Protein AF-A0A7S2SWD4-F1 (afdb_monomer_lite)

Radius of gyration: 29.11 Å; chains: 1; bounding box: 40×61×79 Å

pLDDT: mean 79.72, std 20.28, range [38.94, 98.5]

Structure (mmCIF, N/CA/C/O backbone):
data_AF-A0A7S2SWD4-F1
#
_entry.id   AF-A0A7S2SWD4-F1
#
loop_
_atom_site.group_PDB
_atom_site.id
_atom_site.type_symbol
_atom_site.label_atom_id
_atom_site.label_alt_id
_atom_site.label_comp_id
_atom_site.label_asym_id
_atom_site.label_entity_id
_atom_site.label_seq_id
_atom_site.pdbx_PDB_ins_code
_atom_site.Cartn_x
_atom_site.Cartn_y
_atom_site.Cartn_z
_atom_site.occupancy
_atom_site.B_iso_or_equiv
_atom_site.auth_seq_id
_atom_site.auth_comp_id
_atom_site.auth_asym_id
_atom_site.auth_atom_id
_atom_site.pdbx_PDB_model_num
ATOM 1 N N . MET A 1 1 ? -6.119 27.078 -32.724 1.00 49.62 1 MET A N 1
ATOM 2 C CA . MET A 1 1 ? -4.897 26.606 -33.403 1.00 49.62 1 MET A CA 1
ATOM 3 C C . MET A 1 1 ? -4.402 25.375 -32.660 1.00 49.62 1 MET A C 1
ATOM 5 O O . MET A 1 1 ? -3.673 25.527 -31.697 1.00 49.62 1 MET A O 1
ATOM 9 N N . THR A 1 2 ? -4.856 24.191 -33.065 1.00 41.00 2 THR A N 1
ATOM 10 C CA . THR A 1 2 ? -4.2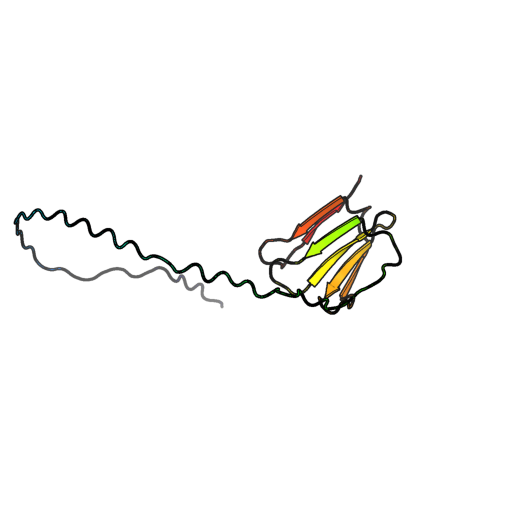13 22.890 -32.808 1.00 41.00 2 THR A CA 1
ATOM 11 C C . THR A 1 2 ? -4.862 21.899 -33.768 1.00 41.00 2 THR A C 1
ATOM 13 O O . THR A 1 2 ? -6.082 21.762 -33.806 1.00 41.00 2 THR A O 1
ATOM 16 N N . MET A 1 3 ? -4.032 21.317 -34.628 1.00 43.31 3 MET A N 1
ATOM 17 C CA . MET A 1 3 ? -4.416 20.381 -35.680 1.00 43.31 3 MET A CA 1
ATOM 18 C C . MET A 1 3 ? -4.603 18.996 -35.060 1.00 43.31 3 MET A C 1
ATOM 20 O O . MET A 1 3 ? -3.705 18.500 -34.383 1.00 43.31 3 MET A O 1
ATOM 24 N N . LEU A 1 4 ? -5.762 18.387 -35.301 1.00 47.53 4 LEU A N 1
ATOM 25 C CA . LEU A 1 4 ? -6.007 16.968 -35.072 1.00 47.53 4 LEU A CA 1
ATOM 26 C C . LEU A 1 4 ? -5.435 16.219 -36.287 1.00 47.53 4 LEU A C 1
ATOM 28 O O . LEU A 1 4 ? -5.913 16.429 -37.402 1.00 47.53 4 LEU A O 1
ATOM 32 N N . VAL A 1 5 ? -4.400 15.398 -36.099 1.00 52.19 5 VAL A N 1
ATOM 33 C CA . VAL A 1 5 ? -3.862 14.533 -37.162 1.00 52.19 5 VAL A CA 1
ATOM 34 C C . VAL A 1 5 ? -4.186 13.089 -36.803 1.00 52.19 5 VAL A C 1
ATOM 36 O O . VAL A 1 5 ? -3.711 12.561 -35.802 1.00 52.19 5 VAL A O 1
ATOM 39 N N . ASP A 1 6 ? -5.046 12.488 -37.618 1.00 47.44 6 ASP A N 1
ATOM 40 C CA . ASP A 1 6 ? -5.493 11.100 -37.537 1.00 47.44 6 ASP A CA 1
ATOM 41 C C . ASP A 1 6 ? -4.491 10.189 -38.285 1.00 47.44 6 ASP A C 1
ATOM 43 O O . ASP A 1 6 ? -4.238 10.425 -39.470 1.00 47.44 6 ASP A O 1
ATOM 47 N N . PRO A 1 7 ? -3.884 9.169 -37.646 1.00 49.59 7 PRO A N 1
ATOM 48 C CA . PRO A 1 7 ? -2.822 8.369 -38.256 1.00 49.59 7 PRO A CA 1
ATOM 49 C C . PRO A 1 7 ? -3.312 7.177 -39.099 1.00 49.59 7 PRO A C 1
ATOM 51 O O . PRO A 1 7 ? -2.514 6.293 -39.403 1.00 49.59 7 PRO A O 1
ATOM 54 N N . ARG A 1 8 ? -4.594 7.092 -39.493 1.00 51.97 8 ARG A N 1
ATOM 55 C CA . ARG A 1 8 ? -5.113 5.912 -40.223 1.00 51.97 8 ARG A CA 1
ATOM 56 C C . ARG A 1 8 ? -5.826 6.211 -41.538 1.00 51.97 8 ARG A C 1
ATOM 58 O O . ARG A 1 8 ? -6.926 5.718 -41.785 1.00 51.97 8 ARG A O 1
ATOM 65 N N . ARG A 1 9 ? -5.177 6.943 -42.446 1.00 39.25 9 ARG A N 1
ATOM 66 C CA . ARG A 1 9 ? -5.664 7.053 -43.829 1.00 39.25 9 ARG A CA 1
ATOM 67 C C . ARG A 1 9 ? -4.556 6.851 -44.855 1.00 39.25 9 ARG A C 1
ATOM 69 O O . ARG A 1 9 ? -3.730 7.724 -45.089 1.00 39.25 9 ARG A O 1
ATOM 76 N N . SER A 1 10 ? -4.620 5.718 -45.540 1.00 53.41 10 SER A N 1
ATOM 77 C CA . SER A 1 10 ? -4.039 5.542 -46.869 1.00 53.41 10 SER A CA 1
ATOM 78 C C . SER A 1 10 ? -5.081 4.838 -47.735 1.00 53.41 10 SER A C 1
ATOM 80 O O . SER A 1 10 ? -5.499 3.738 -47.375 1.00 53.41 10 SER A O 1
ATOM 82 N N . PRO A 1 11 ? -5.519 5.440 -48.854 1.00 44.94 11 PRO A N 1
ATOM 83 C CA . PRO A 1 11 ? -6.136 4.675 -49.923 1.00 44.94 11 PRO A CA 1
ATOM 84 C C . PRO A 1 11 ? -5.365 4.785 -51.250 1.00 44.94 11 PRO A C 1
ATOM 86 O O . PRO A 1 11 ? -5.081 5.874 -51.740 1.00 44.94 11 PRO A O 1
ATOM 89 N N . SER A 1 12 ? -5.115 3.593 -51.805 1.00 45.12 12 SER A N 1
ATOM 90 C CA . SER A 1 12 ? -5.193 3.164 -53.215 1.00 45.12 12 SER A CA 1
ATOM 91 C C . SER A 1 12 ? -4.391 3.859 -54.326 1.00 45.12 12 SER A C 1
ATOM 93 O O . SER A 1 12 ? -4.670 4.998 -54.686 1.00 45.12 12 SER A O 1
ATOM 95 N N . SER A 1 13 ? -3.552 3.064 -55.003 1.00 38.94 13 SER A N 1
ATOM 96 C CA . SER A 1 13 ? -3.606 2.702 -56.445 1.00 38.94 13 SER A CA 1
ATOM 97 C C . SER A 1 13 ? -2.464 1.691 -56.699 1.00 38.94 13 SER A C 1
ATOM 99 O O . SER A 1 13 ? -1.447 1.796 -56.028 1.00 38.94 13 SER A O 1
ATOM 101 N N . SER A 1 14 ? -2.490 0.676 -57.566 1.00 41.59 14 SER A N 1
ATOM 102 C CA . SER A 1 14 ? -3.279 0.374 -58.763 1.00 41.59 14 SER A CA 1
ATOM 103 C C . SER A 1 14 ? -3.077 -1.104 -59.179 1.00 41.59 14 SER A C 1
ATOM 105 O O . SER A 1 14 ? -2.012 -1.659 -58.937 1.00 41.59 14 SER A O 1
ATOM 107 N N . SER A 1 15 ? -4.098 -1.679 -59.832 1.00 45.94 15 SER A N 1
ATOM 108 C CA . SER A 1 15 ? -4.134 -2.777 -60.836 1.00 45.94 15 SER A CA 1
ATOM 109 C C . SER A 1 15 ? -2.800 -3.369 -61.343 1.00 45.94 15 SER A C 1
ATOM 111 O O . SER A 1 15 ? -1.943 -2.575 -61.711 1.00 45.94 15 SER A O 1
ATOM 113 N N . VAL A 1 16 ? -2.657 -4.710 -61.469 1.00 48.94 16 VAL A N 1
ATOM 114 C CA . VAL A 1 16 ? -2.880 -5.507 -62.715 1.00 48.94 16 VAL A CA 1
ATOM 115 C C . VAL A 1 16 ? -2.722 -7.044 -62.528 1.00 48.94 16 VAL A C 1
ATOM 117 O O . VAL A 1 16 ? -1.853 -7.491 -61.793 1.00 48.94 16 VAL A O 1
ATOM 120 N N . MET A 1 17 ? -3.481 -7.781 -63.360 1.00 48.25 17 MET A N 1
ATOM 121 C CA . MET A 1 17 ? -3.218 -9.083 -64.029 1.00 48.25 17 MET A CA 1
ATOM 122 C C . MET A 1 17 ? -3.421 -10.413 -63.279 1.00 48.25 17 MET A C 1
ATOM 124 O O . MET A 1 17 ? -2.842 -10.689 -62.236 1.00 48.25 17 MET A O 1
ATOM 128 N N . ALA A 1 18 ? -4.242 -11.248 -63.921 1.00 51.62 18 ALA A N 1
ATOM 129 C CA . ALA A 1 18 ? -4.559 -12.628 -63.596 1.00 51.62 18 ALA A CA 1
ATOM 130 C C . ALA A 1 18 ? -3.447 -13.600 -64.024 1.00 51.62 18 ALA A C 1
ATOM 132 O O . ALA A 1 18 ? -2.834 -13.425 -65.082 1.00 51.62 18 ALA A O 1
ATOM 133 N N . HIS A 1 19 ? -3.287 -14.671 -63.252 1.00 58.00 19 HIS A N 1
ATOM 134 C CA . HIS A 1 19 ? -2.869 -15.972 -63.760 1.00 58.00 19 HIS A CA 1
ATOM 135 C C . HIS A 1 19 ? -3.474 -17.056 -62.871 1.00 58.00 19 HIS A C 1
ATOM 137 O O . HIS A 1 19 ? -3.156 -17.135 -61.685 1.00 58.00 19 HIS A O 1
ATOM 143 N N . ASP A 1 20 ? -4.376 -17.834 -63.464 1.00 51.94 20 ASP A N 1
ATOM 144 C CA . ASP A 1 20 ? -4.663 -19.199 -63.048 1.00 51.94 20 ASP A CA 1
ATOM 145 C C . ASP A 1 20 ? -3.375 -20.014 -63.172 1.00 51.94 20 ASP 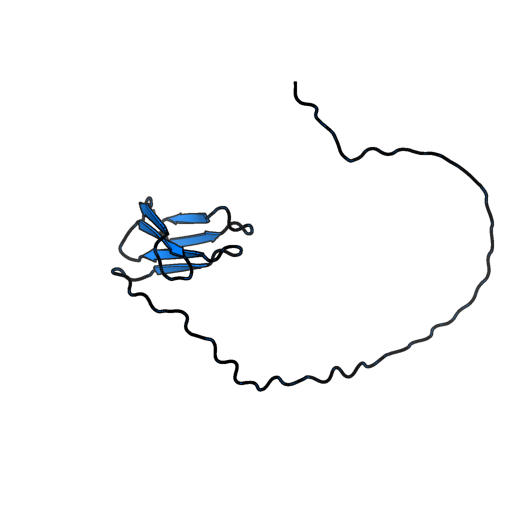A C 1
ATOM 147 O O . ASP A 1 20 ? -2.670 -19.890 -64.172 1.00 51.94 20 ASP A O 1
ATOM 151 N N . ASN A 1 21 ? -3.087 -20.820 -62.159 1.00 59.44 21 ASN A N 1
ATOM 152 C CA . ASN A 1 21 ? -2.334 -22.060 -62.280 1.00 59.44 21 ASN A CA 1
ATOM 153 C C . ASN A 1 21 ? -2.819 -22.949 -61.134 1.00 59.44 21 ASN A C 1
ATOM 155 O O . ASN A 1 21 ? -2.426 -22.770 -59.979 1.00 59.44 21 ASN A O 1
ATOM 159 N N . ASP A 1 22 ? -3.740 -23.843 -61.484 1.00 54.88 22 ASP A N 1
ATOM 160 C CA . ASP A 1 22 ? -3.846 -25.146 -60.847 1.00 54.88 22 ASP A CA 1
ATOM 161 C C . ASP A 1 22 ? -2.487 -25.838 -60.988 1.00 54.88 22 ASP A C 1
ATOM 163 O O . ASP A 1 22 ? -1.946 -25.864 -62.090 1.00 54.88 22 ASP A O 1
ATOM 167 N N . ASP A 1 23 ? -1.943 -26.361 -59.895 1.00 64.75 23 ASP A N 1
ATOM 168 C CA . ASP A 1 23 ? -1.174 -27.603 -59.906 1.00 64.75 23 ASP A CA 1
ATOM 169 C C . ASP A 1 23 ? -1.094 -28.124 -58.465 1.00 64.75 23 ASP A C 1
ATOM 171 O O . ASP A 1 23 ? -0.651 -27.439 -57.537 1.00 64.75 23 ASP A O 1
ATOM 175 N N . ASP A 1 24 ? -1.630 -29.333 -58.317 1.00 62.88 24 ASP A N 1
ATOM 176 C CA . ASP A 1 24 ? -1.490 -30.230 -57.183 1.00 62.88 24 ASP A CA 1
ATOM 177 C C . ASP A 1 24 ? -0.010 -30.432 -56.827 1.00 62.88 24 ASP A C 1
ATOM 179 O O . ASP A 1 24 ? 0.819 -30.555 -57.721 1.00 62.88 24 ASP A O 1
ATOM 183 N N . ASP A 1 25 ? 0.304 -30.536 -55.535 1.00 65.38 25 ASP A N 1
ATOM 184 C CA . ASP A 1 25 ? 1.230 -31.564 -55.052 1.00 65.38 25 ASP A CA 1
ATOM 185 C C . ASP A 1 25 ? 1.127 -31.688 -53.524 1.00 65.38 25 ASP A C 1
ATOM 187 O O . ASP A 1 25 ? 1.412 -30.770 -52.747 1.00 65.38 25 ASP A O 1
ATOM 191 N N . ASP A 1 26 ? 0.674 -32.872 -53.120 1.00 62.38 26 ASP A N 1
ATOM 192 C CA . ASP A 1 26 ? 0.843 -33.450 -51.800 1.00 62.38 26 ASP A CA 1
ATOM 193 C C . ASP A 1 26 ? 2.328 -33.458 -51.412 1.00 62.38 26 ASP A C 1
ATOM 195 O O . ASP A 1 26 ? 3.148 -34.023 -52.128 1.00 62.38 26 ASP A O 1
ATOM 199 N N . ASP A 1 27 ? 2.671 -32.969 -50.218 1.00 60.56 27 ASP A N 1
ATOM 200 C CA . ASP A 1 27 ? 3.686 -33.675 -49.436 1.00 60.56 27 ASP A CA 1
ATOM 201 C C . ASP A 1 27 ? 3.554 -33.389 -47.938 1.00 60.56 27 ASP A C 1
ATOM 203 O O . ASP A 1 27 ? 3.936 -32.348 -47.393 1.00 60.56 27 ASP A O 1
ATOM 207 N N . ALA A 1 28 ? 2.994 -34.379 -47.250 1.00 59.12 28 ALA A N 1
ATOM 208 C CA . ALA A 1 28 ? 3.052 -34.496 -45.810 1.00 59.12 28 ALA A CA 1
ATOM 209 C C . ALA A 1 28 ? 4.476 -34.900 -45.406 1.00 59.12 28 ALA A C 1
ATOM 211 O O . ALA A 1 28 ? 4.814 -36.078 -45.366 1.00 59.12 28 ALA A O 1
ATOM 212 N N . SER A 1 29 ? 5.306 -33.925 -45.042 1.00 60.62 29 SER A N 1
ATOM 213 C CA . SER A 1 29 ? 6.573 -34.186 -44.355 1.00 60.62 29 SER A CA 1
ATOM 214 C C . SER A 1 29 ? 6.461 -33.788 -42.889 1.00 60.62 29 SER A C 1
ATOM 216 O O . SER A 1 29 ? 6.622 -32.634 -42.500 1.00 60.62 29 SER A O 1
ATOM 218 N N . SER A 1 30 ? 6.155 -34.785 -42.062 1.00 58.81 30 SER A N 1
ATOM 219 C CA . SER A 1 30 ? 6.288 -34.719 -40.611 1.00 58.81 30 SER A CA 1
ATOM 220 C C . SER A 1 30 ? 7.775 -34.677 -40.251 1.00 58.81 30 SER A C 1
ATOM 222 O O . SER A 1 30 ? 8.450 -35.700 -40.314 1.00 58.81 30 SER A O 1
ATOM 224 N N . SER A 1 31 ? 8.298 -33.518 -39.855 1.00 59.16 31 SER A N 1
ATOM 225 C CA . SER A 1 31 ? 9.585 -33.447 -39.156 1.00 59.16 31 SER A CA 1
ATOM 226 C C . SER A 1 31 ? 9.330 -33.064 -37.702 1.00 59.16 31 SER A C 1
ATOM 228 O O . SER A 1 31 ? 9.271 -31.885 -37.347 1.00 59.16 31 SER A O 1
ATOM 230 N N . SER A 1 32 ? 9.138 -34.076 -36.856 1.00 60.16 32 SER A N 1
ATOM 231 C CA . SER A 1 32 ? 9.278 -33.939 -35.411 1.00 60.16 32 SER A CA 1
ATOM 232 C C . SER A 1 32 ? 10.758 -33.725 -35.109 1.00 60.16 32 SER A C 1
ATOM 234 O O . SER A 1 32 ? 11.530 -34.673 -34.982 1.00 60.16 32 SER A O 1
ATOM 236 N N . SER A 1 33 ? 11.169 -32.463 -35.052 1.00 56.16 33 SER A N 1
ATOM 237 C CA . SER A 1 33 ? 12.432 -32.105 -34.422 1.00 56.16 33 SER A CA 1
ATOM 238 C C . SER A 1 33 ? 12.203 -32.139 -32.918 1.00 56.16 33 SER A C 1
ATOM 240 O O . SER A 1 33 ? 11.789 -31.144 -32.322 1.00 56.16 33 SER A O 1
ATOM 242 N N . ASP A 1 34 ? 12.430 -33.309 -32.322 1.00 54.56 34 ASP A N 1
ATOM 243 C CA . ASP A 1 34 ? 12.643 -33.452 -30.886 1.00 54.56 34 ASP A CA 1
ATOM 244 C C . ASP A 1 34 ? 13.946 -32.726 -30.536 1.00 54.56 34 ASP A C 1
ATOM 246 O O . ASP A 1 34 ? 15.035 -33.294 -30.491 1.00 54.56 34 ASP A O 1
ATOM 250 N N . SER A 1 35 ? 13.837 -31.412 -30.356 1.00 61.94 35 SER A N 1
ATOM 251 C CA . SER A 1 35 ? 14.866 -30.627 -29.696 1.00 61.94 35 SER A CA 1
ATOM 252 C C . SER A 1 35 ? 14.841 -31.024 -28.227 1.00 61.94 35 SER A C 1
ATOM 254 O O . SER A 1 35 ? 14.076 -30.463 -27.438 1.00 61.94 35 SER A O 1
ATOM 256 N N . GLU A 1 36 ? 15.669 -32.008 -27.875 1.00 58.38 36 GLU A N 1
ATOM 257 C CA . GLU A 1 36 ? 16.092 -32.268 -26.504 1.00 58.38 36 GLU A CA 1
ATOM 258 C C . GLU A 1 36 ? 16.732 -30.982 -25.978 1.00 58.38 36 GLU A C 1
ATOM 260 O O . GLU A 1 36 ? 17.916 -30.704 -26.155 1.00 58.38 36 GLU A O 1
ATOM 265 N N . SER A 1 37 ? 15.890 -30.124 -25.408 1.00 63.78 37 SER A N 1
ATOM 266 C CA . SER A 1 37 ? 16.336 -28.955 -24.680 1.00 63.78 37 SER A CA 1
ATOM 267 C C . SER A 1 37 ? 16.996 -29.508 -23.436 1.00 63.78 37 SER A C 1
ATOM 269 O O . SER A 1 37 ? 16.308 -29.956 -22.519 1.00 63.78 37 SER A O 1
ATOM 271 N N . GLU A 1 38 ? 18.327 -29.544 -23.453 1.00 57.81 38 GLU A N 1
ATOM 272 C CA . GLU A 1 38 ? 19.138 -29.815 -22.281 1.00 57.81 38 GLU A CA 1
ATOM 273 C C . GLU A 1 38 ? 18.615 -28.904 -21.175 1.00 57.81 38 GLU A C 1
ATOM 275 O O . GLU A 1 38 ? 18.791 -27.684 -21.198 1.00 57.81 38 GLU A O 1
ATOM 280 N N . SER A 1 39 ? 17.886 -29.497 -20.230 1.00 63.75 39 SER A N 1
ATOM 281 C CA . SER A 1 39 ? 17.540 -28.841 -18.990 1.00 63.75 39 SER A CA 1
ATOM 282 C C . SER A 1 39 ? 18.870 -28.608 -18.296 1.00 63.75 39 SER A C 1
ATOM 284 O O . SER A 1 39 ? 19.384 -29.483 -17.595 1.00 63.75 39 SER A O 1
ATOM 286 N N . SER A 1 40 ? 19.468 -27.446 -18.543 1.00 61.44 40 SER A N 1
ATOM 287 C CA . SER A 1 40 ? 20.508 -26.913 -17.693 1.00 61.44 40 SER A CA 1
ATOM 288 C C . SER A 1 40 ? 19.837 -26.716 -16.343 1.00 6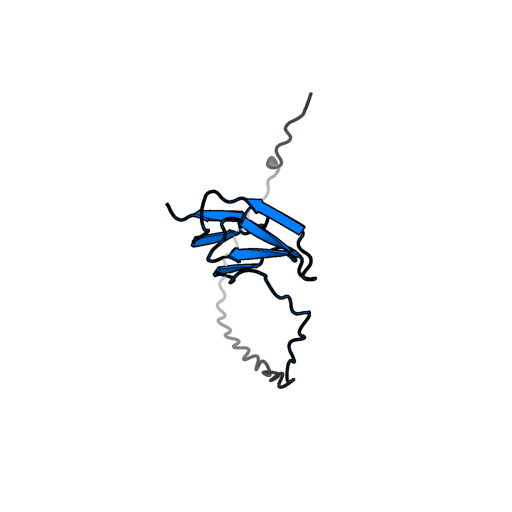1.44 40 SER A C 1
ATOM 290 O O . SER A 1 40 ? 19.226 -25.680 -16.079 1.00 61.44 40 SER A O 1
ATOM 292 N N . SER A 1 41 ? 19.866 -27.763 -15.521 1.00 58.59 41 SER A N 1
ATOM 293 C CA . SER A 1 41 ? 19.582 -27.678 -14.104 1.00 58.59 41 SER A CA 1
ATOM 294 C C . SER A 1 41 ? 20.593 -26.688 -13.559 1.00 58.59 41 SER A C 1
ATOM 296 O O . SER A 1 41 ? 21.734 -27.038 -13.260 1.00 58.59 41 SER A O 1
ATOM 298 N N . CYS A 1 42 ? 20.198 -25.418 -13.516 1.00 57.12 42 CYS A N 1
ATOM 299 C CA . CYS A 1 42 ? 20.896 -24.385 -12.789 1.00 57.12 42 CYS A CA 1
ATOM 300 C C . CYS A 1 42 ? 20.705 -24.700 -11.305 1.00 57.12 42 CYS A C 1
ATOM 302 O O . CYS A 1 42 ? 19.932 -24.063 -10.598 1.00 57.12 42 CYS A O 1
ATOM 304 N N . SER A 1 43 ? 21.421 -25.716 -10.828 1.00 63.41 43 SER A N 1
ATOM 305 C CA . SER A 1 43 ? 21.626 -25.985 -9.406 1.00 63.41 43 SER A CA 1
ATOM 306 C C . SER A 1 43 ? 22.659 -25.009 -8.838 1.00 63.41 43 SER A C 1
ATOM 308 O O . SER A 1 43 ? 23.497 -25.378 -8.023 1.00 63.41 43 SER A O 1
ATOM 310 N N . SER A 1 44 ? 22.652 -23.767 -9.322 1.00 68.00 44 SER A N 1
ATOM 311 C CA . SER A 1 44 ? 23.243 -22.656 -8.607 1.00 68.00 44 SER A CA 1
ATOM 312 C C . SER A 1 44 ? 22.270 -22.351 -7.486 1.00 68.00 44 SER A C 1
ATOM 314 O O . SER A 1 44 ? 21.130 -21.973 -7.750 1.00 68.00 44 SER A O 1
ATOM 316 N N . GLU A 1 45 ? 22.695 -22.577 -6.251 1.00 71.06 45 GLU A N 1
ATOM 317 C CA . GLU A 1 45 ? 22.046 -22.030 -5.068 1.00 71.06 45 GLU A CA 1
ATOM 318 C C . GLU A 1 45 ? 21.915 -20.516 -5.293 1.00 71.06 45 GLU A C 1
ATOM 320 O O . GLU A 1 45 ? 22.876 -19.757 -5.192 1.00 71.06 45 GLU A O 1
ATOM 325 N N . CYS A 1 46 ? 20.750 -20.089 -5.782 1.00 65.31 46 CYS A N 1
ATOM 326 C CA . CYS A 1 46 ? 20.468 -18.692 -6.055 1.00 65.31 46 CYS A CA 1
ATOM 327 C C . CYS A 1 46 ? 20.178 -18.032 -4.712 1.00 65.31 46 CYS A C 1
ATOM 329 O O . CYS A 1 46 ? 19.027 -17.980 -4.278 1.00 65.31 46 CYS A O 1
ATOM 331 N N . ASP A 1 47 ? 21.227 -17.553 -4.052 1.00 87.00 47 ASP A N 1
ATOM 332 C CA . ASP A 1 47 ? 21.085 -16.727 -2.862 1.00 87.00 47 ASP A CA 1
ATOM 333 C C . ASP A 1 47 ? 20.336 -15.446 -3.242 1.00 87.00 47 ASP A C 1
ATOM 335 O O . ASP A 1 47 ? 20.809 -14.634 -4.041 1.00 87.00 47 ASP A O 1
ATOM 339 N N . ILE A 1 48 ? 19.132 -15.272 -2.696 1.00 88.44 48 ILE A N 1
ATOM 340 C CA . ILE A 1 48 ? 18.360 -14.042 -2.872 1.00 88.44 48 ILE A CA 1
ATOM 341 C C . ILE A 1 48 ? 18.980 -12.989 -1.946 1.00 88.44 48 ILE A C 1
ATOM 343 O O . ILE A 1 48 ? 18.913 -13.150 -0.724 1.00 88.44 48 ILE A O 1
ATOM 347 N N . PRO A 1 49 ? 19.584 -11.909 -2.477 1.00 90.19 49 PRO A N 1
ATOM 348 C CA . PRO A 1 49 ? 20.218 -10.911 -1.632 1.00 90.19 49 PRO A CA 1
ATOM 349 C C . PRO A 1 49 ? 19.166 -10.143 -0.827 1.00 90.19 49 PRO A C 1
ATOM 351 O O . PRO A 1 49 ? 18.195 -9.619 -1.378 1.00 90.19 49 PRO A O 1
ATOM 354 N N . ILE A 1 50 ? 19.392 -10.021 0.482 1.00 91.12 50 ILE A N 1
ATOM 355 C CA . ILE A 1 50 ? 18.599 -9.141 1.344 1.00 91.12 50 ILE A CA 1
ATOM 356 C C . ILE A 1 50 ? 19.100 -7.710 1.137 1.00 91.12 50 ILE A C 1
ATOM 358 O O . ILE A 1 50 ? 20.232 -7.379 1.483 1.00 91.12 50 ILE A O 1
ATOM 362 N N . LEU A 1 51 ? 18.259 -6.857 0.552 1.00 91.56 51 LEU A N 1
ATOM 363 C CA . LEU A 1 51 ? 18.611 -5.462 0.258 1.00 91.56 51 LEU A CA 1
ATOM 364 C C . LEU A 1 51 ? 18.511 -4.543 1.480 1.00 91.56 51 LEU A C 1
ATOM 366 O O . LEU A 1 51 ? 19.163 -3.500 1.518 1.00 91.56 51 LEU A O 1
ATOM 370 N N . GLY A 1 52 ? 17.699 -4.916 2.468 1.00 92.81 52 GLY A N 1
ATOM 371 C CA . GLY A 1 52 ? 17.585 -4.196 3.726 1.00 92.81 52 GLY A CA 1
ATOM 372 C C . GLY A 1 52 ? 16.415 -4.665 4.581 1.00 92.81 52 GLY A C 1
ATOM 373 O O . GLY A 1 52 ? 15.554 -5.420 4.131 1.00 92.81 52 GLY A O 1
ATOM 374 N N . GLU A 1 53 ? 16.383 -4.149 5.805 1.00 93.75 53 GLU A N 1
ATOM 375 C CA . GLU A 1 53 ? 15.332 -4.376 6.791 1.00 93.75 53 GLU A CA 1
ATOM 376 C C . GLU A 1 53 ? 14.891 -3.029 7.368 1.00 93.75 53 GLU A C 1
ATOM 378 O O . GLU A 1 53 ? 15.692 -2.102 7.515 1.00 93.75 53 GLU A O 1
ATOM 383 N N . VAL A 1 54 ? 13.601 -2.902 7.664 1.00 93.25 54 VAL A N 1
ATOM 384 C CA . VAL A 1 54 ? 13.031 -1.698 8.267 1.00 93.25 54 VAL A CA 1
ATOM 385 C C . VAL A 1 54 ? 12.008 -2.096 9.317 1.00 93.25 54 VAL A C 1
ATOM 387 O O . VAL A 1 54 ? 11.154 -2.949 9.080 1.00 93.25 54 VAL A O 1
ATOM 390 N N . GLU A 1 55 ? 12.098 -1.461 10.481 1.00 93.62 55 GLU A N 1
ATOM 391 C CA . GLU A 1 55 ? 11.120 -1.617 11.549 1.00 93.62 55 GLU A CA 1
ATOM 392 C C . GLU A 1 55 ? 10.035 -0.549 11.427 1.00 93.62 55 GLU A C 1
ATOM 394 O O . GLU A 1 55 ? 10.309 0.641 11.237 1.00 93.62 55 GLU A O 1
ATOM 399 N N . PHE A 1 56 ? 8.783 -0.979 11.562 1.00 92.31 56 PHE A N 1
ATOM 400 C CA . PHE A 1 56 ? 7.632 -0.090 11.559 1.00 92.31 56 PHE A CA 1
ATOM 401 C C . PHE A 1 56 ? 7.146 0.131 12.988 1.00 92.31 56 PHE A C 1
ATOM 403 O O . PHE A 1 56 ? 7.021 -0.809 13.768 1.00 92.31 56 PHE A O 1
ATOM 410 N N . GLY A 1 57 ? 6.814 1.380 13.321 1.00 92.12 57 GLY A N 1
ATOM 411 C CA . GLY A 1 57 ? 6.274 1.729 14.641 1.00 92.12 57 GLY A CA 1
ATOM 412 C C . GLY A 1 57 ? 4.854 1.209 14.903 1.00 92.12 57 GLY A C 1
ATOM 413 O O . GLY A 1 57 ? 4.365 1.344 16.017 1.00 92.12 57 GLY A O 1
ATOM 414 N N . ASN A 1 58 ? 4.194 0.639 13.891 1.00 94.50 58 ASN A N 1
ATOM 415 C CA . ASN A 1 58 ? 2.868 0.036 13.981 1.00 94.50 58 ASN A CA 1
ATOM 416 C C . ASN A 1 58 ? 2.880 -1.327 13.289 1.00 94.50 58 ASN A C 1
ATOM 418 O O . ASN A 1 58 ? 3.631 -1.532 12.332 1.00 94.50 58 ASN A O 1
ATOM 422 N N . THR A 1 59 ? 1.996 -2.226 13.718 1.00 95.81 59 THR A N 1
ATOM 423 C CA . THR A 1 59 ? 1.796 -3.523 13.065 1.00 95.81 59 THR A CA 1
ATOM 424 C C . THR A 1 59 ? 1.359 -3.319 11.618 1.00 95.81 59 THR A C 1
ATOM 426 O O . THR A 1 59 ? 0.339 -2.677 11.357 1.00 95.81 59 THR A O 1
ATOM 429 N N . VAL A 1 60 ? 2.135 -3.860 10.679 1.00 96.12 60 VAL A N 1
ATOM 430 C CA . VAL A 1 60 ? 1.797 -3.845 9.254 1.00 96.12 60 VAL A CA 1
ATOM 431 C C . VAL A 1 60 ? 0.618 -4.779 9.010 1.00 96.12 60 VAL A C 1
ATOM 433 O O . VAL A 1 60 ? 0.657 -5.944 9.398 1.00 96.12 60 VAL A O 1
ATOM 436 N N . LYS A 1 61 ? -0.415 -4.261 8.347 1.00 96.38 61 LYS A N 1
ATOM 437 C CA . LYS A 1 61 ? -1.626 -5.003 7.992 1.00 96.38 61 LYS A CA 1
ATOM 438 C C . LYS A 1 61 ? -1.512 -5.623 6.607 1.00 96.38 61 LYS A C 1
ATOM 440 O O . LYS A 1 61 ? -1.635 -6.833 6.451 1.00 96.38 61 LYS A O 1
ATOM 445 N N . VAL A 1 62 ? -1.266 -4.794 5.593 1.00 96.06 62 VAL A N 1
ATOM 446 C CA . VAL A 1 62 ? -1.055 -5.229 4.208 1.00 96.06 62 VAL A CA 1
ATOM 447 C C . VAL A 1 62 ? 0.053 -4.384 3.589 1.00 96.06 62 VAL A C 1
ATOM 449 O O . VAL A 1 62 ? 0.179 -3.189 3.862 1.00 96.06 62 VAL A O 1
ATOM 452 N N . SER A 1 63 ? 0.843 -4.999 2.715 1.00 97.31 63 SER A N 1
ATOM 453 C CA . SER A 1 63 ? 1.768 -4.294 1.837 1.00 97.31 63 SER A CA 1
ATOM 454 C C . SER A 1 63 ? 1.602 -4.752 0.390 1.00 97.31 63 SER A C 1
ATOM 456 O O . SER A 1 63 ? 1.150 -5.866 0.122 1.00 97.31 63 SER A O 1
ATOM 458 N N . SER A 1 64 ? 1.923 -3.871 -0.558 1.00 97.94 64 SER A N 1
ATOM 459 C CA . SER A 1 64 ? 1.881 -4.201 -1.985 1.00 97.94 64 SER A CA 1
ATOM 460 C C . SER A 1 64 ? 2.914 -3.412 -2.774 1.00 97.94 64 SER A C 1
ATOM 462 O O . SER A 1 64 ? 2.917 -2.178 -2.747 1.00 97.94 64 SER A O 1
ATOM 464 N N . TRP A 1 65 ? 3.720 -4.128 -3.554 1.00 98.19 65 TRP A N 1
ATOM 465 C CA . TRP A 1 65 ? 4.622 -3.553 -4.551 1.00 98.19 65 TRP A CA 1
ATOM 466 C C . TRP A 1 65 ? 3.850 -2.927 -5.709 1.00 98.19 65 TRP A C 1
ATOM 468 O O . TRP A 1 65 ? 2.796 -3.436 -6.101 1.00 98.19 65 TRP A O 1
ATOM 478 N N . SER A 1 66 ? 4.385 -1.830 -6.246 1.00 98.00 66 SER A N 1
ATOM 479 C CA . SER A 1 66 ? 3.968 -1.320 -7.549 1.00 98.00 66 SER A CA 1
ATOM 480 C C . SER A 1 66 ? 4.425 -2.292 -8.642 1.00 98.00 66 SER A C 1
ATOM 482 O O . SER A 1 66 ? 5.548 -2.789 -8.580 1.00 98.00 66 SER A O 1
ATOM 484 N N . PRO A 1 67 ? 3.594 -2.566 -9.660 1.00 97.88 67 PRO A N 1
ATOM 485 C CA . PRO A 1 67 ? 3.958 -3.481 -10.740 1.00 97.88 67 PRO A CA 1
ATOM 486 C C . PRO A 1 67 ? 5.032 -2.927 -11.691 1.00 97.88 67 PRO A C 1
ATOM 488 O O . PRO A 1 67 ? 5.631 -3.703 -12.431 1.00 97.88 67 PRO A O 1
ATOM 491 N N . THR A 1 68 ? 5.256 -1.607 -11.720 1.00 97.81 68 THR A N 1
ATOM 492 C CA . THR A 1 68 ? 6.118 -0.944 -12.722 1.00 97.81 68 THR A CA 1
ATOM 493 C C . THR A 1 68 ? 7.201 -0.042 -12.130 1.00 97.81 68 THR A C 1
ATOM 495 O O . THR A 1 68 ? 8.036 0.468 -12.874 1.00 97.81 68 THR A O 1
ATOM 498 N N . MET A 1 69 ? 7.192 0.191 -10.815 1.00 97.06 69 MET A N 1
ATOM 499 C CA . MET A 1 69 ? 8.088 1.132 -10.136 1.00 97.06 69 MET A CA 1
ATOM 500 C C . MET A 1 69 ? 8.754 0.477 -8.924 1.00 97.06 69 MET A C 1
ATOM 502 O O . MET A 1 69 ? 8.151 -0.377 -8.279 1.00 97.06 69 MET A O 1
ATOM 506 N N . ASP A 1 70 ? 9.925 0.981 -8.530 1.00 97.31 70 ASP A N 1
ATOM 507 C CA . ASP A 1 70 ? 10.680 0.529 -7.348 1.00 97.31 70 ASP A CA 1
ATOM 508 C C . ASP A 1 70 ? 10.096 1.078 -6.032 1.00 97.31 70 ASP A C 1
ATOM 510 O O . ASP A 1 70 ? 10.791 1.664 -5.195 1.00 97.31 70 ASP A O 1
ATOM 514 N N . VAL A 1 71 ? 8.782 0.942 -5.854 1.00 97.44 71 VAL A N 1
ATOM 515 C CA . VAL A 1 71 ? 8.050 1.427 -4.681 1.00 97.44 71 VAL A CA 1
ATOM 516 C C . VAL A 1 71 ? 7.053 0.391 -4.184 1.00 97.44 71 VAL A C 1
ATOM 518 O O . VAL A 1 71 ? 6.536 -0.426 -4.946 1.00 97.44 71 VAL A O 1
ATOM 521 N N . PHE A 1 72 ? 6.725 0.472 -2.902 1.00 97.50 72 PHE A N 1
ATOM 522 C CA . PHE A 1 72 ? 5.697 -0.346 -2.276 1.00 97.50 72 PHE A CA 1
ATOM 523 C C . PHE A 1 72 ? 4.912 0.458 -1.248 1.00 97.50 72 PHE A C 1
ATOM 525 O O . PHE A 1 72 ? 5.423 1.392 -0.631 1.00 97.50 72 PHE A O 1
ATOM 532 N N . VAL A 1 73 ? 3.646 0.093 -1.084 1.00 97.94 73 VAL A N 1
ATOM 533 C CA . VAL A 1 73 ? 2.743 0.689 -0.095 1.00 97.94 73 VAL A CA 1
ATOM 534 C C . VAL A 1 73 ? 2.689 -0.196 1.135 1.00 97.94 73 VAL A C 1
ATOM 536 O O . VAL A 1 73 ? 2.723 -1.421 1.015 1.00 97.94 73 VAL A O 1
ATOM 539 N N . VAL A 1 74 ? 2.546 0.434 2.295 1.00 97.69 74 VAL A N 1
ATOM 540 C CA . VAL A 1 74 ? 2.321 -0.212 3.585 1.00 97.69 74 VAL A CA 1
ATOM 541 C C . VAL A 1 74 ? 1.095 0.412 4.252 1.00 97.69 74 VAL A C 1
ATOM 543 O O . VAL A 1 74 ? 0.951 1.636 4.302 1.00 97.69 74 VAL A O 1
ATOM 546 N N . THR A 1 75 ? 0.210 -0.438 4.766 1.00 97.38 75 THR A N 1
ATOM 547 C CA . THR A 1 75 ? -0.904 -0.062 5.643 1.00 97.38 75 THR A CA 1
ATOM 548 C C . THR A 1 75 ? -0.739 -0.721 7.003 1.00 97.38 75 THR A C 1
ATOM 550 O O . THR A 1 75 ? -0.026 -1.717 7.145 1.00 97.38 75 THR A O 1
ATOM 553 N N . TYR A 1 76 ? -1.410 -0.176 8.013 1.00 96.50 76 TYR A N 1
ATOM 554 C CA . TYR A 1 76 ? -1.227 -0.579 9.403 1.00 96.50 76 TYR A CA 1
ATOM 555 C C . TYR A 1 76 ? -2.540 -1.048 10.031 1.00 96.50 76 TYR A C 1
ATOM 557 O O . TYR A 1 76 ? -3.623 -0.705 9.554 1.00 96.50 76 TYR A O 1
ATOM 565 N N . GLU A 1 77 ? -2.441 -1.850 11.093 1.00 94.62 77 GLU A N 1
ATOM 566 C CA . GLU A 1 77 ? -3.616 -2.416 11.764 1.00 94.62 77 GLU A CA 1
ATOM 567 C C . GLU A 1 77 ? -4.342 -1.386 12.631 1.00 94.62 77 GLU A C 1
ATOM 569 O O . GLU A 1 77 ? -5.555 -1.281 12.551 1.00 94.62 77 GLU A O 1
ATOM 574 N N . ASP A 1 78 ? -3.623 -0.577 13.409 1.00 90.50 78 ASP A N 1
ATOM 575 C CA . ASP A 1 78 ? -4.240 0.348 14.377 1.00 90.50 78 ASP A CA 1
ATOM 576 C C . ASP A 1 78 ? -4.214 1.811 13.931 1.00 90.50 78 ASP A C 1
ATOM 578 O O . ASP A 1 78 ? -4.664 2.705 14.650 1.00 90.50 78 ASP A O 1
ATOM 582 N N . VAL A 1 79 ? -3.684 2.075 12.735 1.00 93.19 79 VAL A N 1
ATOM 583 C CA . VAL A 1 79 ? -3.542 3.434 12.221 1.00 93.19 79 VAL A CA 1
ATOM 584 C C . VAL A 1 79 ? -4.107 3.545 10.820 1.00 93.19 79 VAL A C 1
ATOM 586 O O . VAL A 1 79 ? -4.015 2.649 9.990 1.00 93.19 79 VAL A O 1
ATOM 589 N N . THR A 1 80 ? -4.705 4.696 10.565 1.00 94.88 80 THR A N 1
ATOM 590 C CA . THR A 1 80 ? -5.458 5.004 9.352 1.00 94.88 80 THR A CA 1
ATOM 591 C C . THR A 1 80 ? -4.609 5.685 8.279 1.00 94.88 80 THR A C 1
ATOM 593 O O . THR A 1 80 ? -5.134 6.043 7.228 1.00 94.88 80 THR A O 1
ATOM 596 N N . HIS A 1 81 ? -3.308 5.883 8.512 1.00 93.94 81 HIS A N 1
ATOM 597 C CA . HIS A 1 81 ? -2.412 6.411 7.489 1.00 93.94 81 HIS A CA 1
ATOM 598 C C . HIS A 1 81 ? -1.867 5.297 6.592 1.00 93.94 81 HIS A C 1
ATOM 600 O O . HIS A 1 81 ? -1.791 4.130 6.977 1.00 93.94 81 HIS A O 1
ATOM 606 N N . VAL A 1 82 ? -1.497 5.681 5.378 1.00 96.94 82 VAL A N 1
ATOM 607 C CA . VAL A 1 82 ? -0.929 4.809 4.354 1.00 96.94 82 VAL A CA 1
ATOM 608 C C . VAL A 1 82 ? 0.394 5.413 3.921 1.00 96.94 82 VAL A C 1
ATOM 610 O O . VAL A 1 82 ? 0.448 6.595 3.572 1.00 96.94 82 VAL A O 1
ATOM 613 N N . ASP A 1 83 ? 1.448 4.605 3.937 1.00 97.25 83 ASP A N 1
ATOM 614 C CA . ASP A 1 83 ? 2.794 5.047 3.595 1.00 97.25 83 ASP A CA 1
ATOM 615 C C . ASP A 1 83 ? 3.256 4.431 2.274 1.00 97.25 83 ASP A C 1
ATOM 617 O O . ASP A 1 83 ? 3.048 3.244 2.024 1.00 97.25 83 ASP A O 1
ATOM 621 N N . LEU A 1 84 ? 3.932 5.232 1.448 1.00 97.81 84 LEU A N 1
ATOM 622 C CA . LEU A 1 84 ? 4.668 4.752 0.280 1.00 97.81 84 LEU A CA 1
ATOM 623 C C . LEU A 1 84 ? 6.161 4.788 0.569 1.00 97.81 84 LEU A C 1
ATOM 625 O O . LEU A 1 84 ? 6.712 5.827 0.939 1.00 97.81 84 LEU A O 1
ATOM 629 N N . TYR A 1 85 ? 6.821 3.671 0.316 1.00 97.81 85 TYR A N 1
ATOM 630 C CA . TYR A 1 85 ? 8.254 3.505 0.447 1.00 97.81 85 TYR A CA 1
ATOM 631 C C . TYR A 1 85 ? 8.884 3.264 -0.914 1.00 97.81 85 TYR A C 1
ATOM 633 O O . TYR A 1 85 ? 8.302 2.628 -1.788 1.00 97.81 85 TYR A O 1
ATOM 641 N N . HIS A 1 86 ? 10.098 3.768 -1.082 1.00 97.25 86 HIS A N 1
ATOM 642 C CA . HIS A 1 86 ? 10.983 3.338 -2.152 1.00 97.25 86 HIS A CA 1
ATOM 643 C C . HIS A 1 86 ? 11.654 2.016 -1.758 1.00 97.25 86 HIS A C 1
ATOM 645 O O . HIS A 1 86 ? 11.827 1.729 -0.575 1.00 97.25 86 HIS A O 1
ATOM 651 N N . MET A 1 87 ? 12.120 1.245 -2.737 1.00 95.56 87 MET A N 1
ATOM 652 C CA . MET A 1 87 ? 12.846 -0.018 -2.545 1.00 95.56 87 MET A CA 1
ATOM 653 C C . MET A 1 87 ? 14.125 0.108 -1.698 1.00 95.56 87 MET A C 1
ATOM 655 O O . MET A 1 87 ? 14.605 -0.874 -1.149 1.00 95.56 87 MET A O 1
ATOM 659 N N . ASN A 1 88 ? 14.650 1.324 -1.518 1.00 94.75 88 ASN A N 1
ATOM 660 C CA . ASN A 1 88 ? 15.768 1.596 -0.606 1.00 94.75 88 ASN A CA 1
ATOM 661 C C . ASN A 1 88 ? 15.297 1.830 0.844 1.00 94.75 88 ASN A C 1
ATOM 663 O O . ASN A 1 88 ? 16.030 2.400 1.647 1.00 94.75 88 ASN A O 1
ATOM 667 N N . LEU A 1 89 ? 14.050 1.452 1.145 1.00 95.81 89 LEU A N 1
ATOM 668 C CA . LEU A 1 89 ? 13.381 1.553 2.442 1.00 95.81 89 LEU A CA 1
ATOM 669 C C . LEU A 1 89 ? 13.202 2.987 2.959 1.00 95.81 89 LEU A C 1
ATOM 671 O O . LEU A 1 89 ? 12.851 3.208 4.118 1.00 95.81 89 LEU A O 1
ATOM 675 N N . LYS A 1 90 ? 13.360 3.989 2.087 1.00 95.81 90 LYS A N 1
ATOM 676 C CA . LYS A 1 90 ? 13.036 5.379 2.402 1.00 95.81 90 LYS A CA 1
ATOM 677 C C . LYS A 1 90 ? 11.554 5.646 2.167 1.00 95.81 90 LYS A C 1
ATOM 679 O O . LYS A 1 90 ? 11.051 5.458 1.059 1.00 95.81 90 LYS A O 1
ATOM 684 N N . ARG A 1 91 ? 10.871 6.182 3.181 1.00 96.94 91 ARG A N 1
ATOM 685 C CA . ARG A 1 91 ? 9.495 6.671 3.030 1.00 96.94 91 ARG A CA 1
ATOM 686 C C . ARG A 1 91 ? 9.464 7.880 2.093 1.00 96.94 91 ARG A C 1
ATOM 688 O O . ARG A 1 91 ? 10.139 8.879 2.343 1.00 96.94 91 ARG A O 1
ATOM 695 N N . LEU A 1 92 ? 8.679 7.780 1.025 1.00 97.12 92 LEU A N 1
ATOM 696 C CA . LEU A 1 92 ? 8.466 8.835 0.036 1.00 97.12 92 LEU A CA 1
ATOM 697 C C . LEU A 1 92 ? 7.346 9.780 0.467 1.00 97.12 92 LEU A C 1
ATOM 699 O O . LEU A 1 92 ? 7.525 10.995 0.439 1.00 97.12 92 LEU A O 1
ATOM 703 N N . TRP A 1 93 ? 6.208 9.229 0.886 1.00 96.31 93 TRP A N 1
ATOM 704 C CA . TRP A 1 93 ? 5.090 10.004 1.414 1.00 96.31 93 TRP A CA 1
ATOM 705 C C . TRP A 1 93 ? 4.254 9.202 2.407 1.00 96.31 93 TRP A C 1
ATOM 707 O O . TRP A 1 93 ? 4.372 7.981 2.504 1.00 96.31 93 TRP A O 1
ATOM 717 N N . SER A 1 94 ? 3.414 9.934 3.134 1.00 96.56 94 SER A N 1
ATOM 718 C CA . SER A 1 94 ? 2.410 9.423 4.060 1.00 96.56 94 SER A CA 1
ATOM 719 C C . SER A 1 94 ? 1.111 10.181 3.819 1.00 96.56 94 SER A C 1
ATOM 721 O O . SER A 1 94 ? 1.134 11.412 3.722 1.00 96.56 94 SER A O 1
ATOM 723 N N . ILE A 1 95 ? -0.005 9.469 3.693 1.00 96.25 95 ILE A N 1
ATOM 724 C CA . ILE A 1 95 ? -1.331 10.079 3.581 1.00 96.25 95 ILE A CA 1
ATOM 725 C C . ILE A 1 95 ? -2.233 9.596 4.701 1.00 96.25 95 ILE A C 1
ATOM 727 O O . ILE A 1 95 ? -2.206 8.431 5.085 1.00 96.25 95 ILE A O 1
ATOM 731 N N . GLN A 1 96 ? -3.081 10.493 5.185 1.00 95.94 96 GLN A N 1
ATOM 732 C CA . GLN A 1 96 ? -4.134 10.152 6.123 1.00 95.94 96 GLN A CA 1
ATOM 733 C C . GLN A 1 96 ? -5.318 9.553 5.353 1.00 95.94 96 GLN A C 1
ATOM 735 O O . GLN A 1 96 ? -5.968 10.241 4.564 1.00 95.94 96 GLN A O 1
ATOM 740 N N . GLY A 1 97 ? -5.583 8.266 5.565 1.00 90.25 97 GLY A N 1
ATOM 741 C CA . GLY A 1 97 ? -6.745 7.577 5.021 1.00 90.25 97 GLY A CA 1
ATOM 742 C C . GLY A 1 97 ? -8.036 7.961 5.742 1.00 90.25 97 GLY A C 1
ATOM 743 O O . GLY A 1 97 ? -8.022 8.581 6.810 1.00 90.25 97 GLY A O 1
ATOM 744 N N . LYS A 1 98 ? -9.168 7.577 5.142 1.00 92.12 98 LYS A N 1
ATOM 745 C CA . LYS A 1 98 ? -10.514 7.819 5.696 1.00 92.12 98 LYS A CA 1
ATOM 746 C C . LYS A 1 98 ? -10.890 6.860 6.832 1.00 92.12 98 LYS A C 1
ATOM 748 O O . LYS A 1 98 ? -11.822 7.146 7.567 1.00 92.12 98 LYS A O 1
ATOM 753 N N . GLY A 1 99 ? -10.162 5.758 6.958 1.00 93.50 99 GLY A N 1
ATOM 754 C CA . GLY A 1 99 ? -10.354 4.690 7.934 1.00 93.50 99 GLY A CA 1
ATOM 755 C C . GLY A 1 99 ? -9.166 3.733 7.863 1.00 93.50 99 GLY A C 1
ATOM 756 O O . GLY A 1 99 ? -8.148 4.062 7.240 1.00 93.50 99 GLY A O 1
ATOM 757 N N . ARG A 1 100 ? -9.265 2.550 8.476 1.00 94.56 100 ARG A N 1
ATOM 758 C CA . ARG A 1 100 ? -8.225 1.525 8.308 1.00 94.56 100 ARG A CA 1
ATOM 759 C C . ARG A 1 100 ? -8.359 0.884 6.936 1.00 94.56 100 ARG A C 1
ATOM 761 O O . ARG A 1 100 ? -9.448 0.492 6.522 1.00 94.56 100 ARG A O 1
ATOM 768 N N . ALA A 1 101 ? -7.250 0.793 6.212 1.00 95.50 101 ALA A N 1
ATOM 769 C CA . ALA A 1 101 ? -7.252 0.188 4.891 1.00 95.50 101 ALA A CA 1
ATOM 770 C C . ALA A 1 101 ? -7.363 -1.343 5.001 1.00 95.50 101 ALA A C 1
ATOM 772 O O . ALA A 1 101 ? -6.591 -1.982 5.712 1.00 95.50 101 ALA A O 1
ATOM 773 N N . THR A 1 102 ? -8.314 -1.931 4.282 1.00 95.38 102 THR A N 1
ATOM 774 C CA . THR A 1 102 ? -8.584 -3.378 4.243 1.00 95.38 102 THR A CA 1
ATOM 775 C C . THR A 1 102 ? -8.191 -4.014 2.913 1.00 95.38 102 THR A C 1
ATOM 777 O O . THR A 1 102 ? -8.000 -5.226 2.853 1.00 95.38 102 THR A O 1
ATOM 780 N N . ALA A 1 103 ? -8.035 -3.213 1.856 1.00 95.75 103 ALA A N 1
ATOM 781 C CA . ALA A 1 103 ? -7.649 -3.682 0.533 1.00 95.75 103 ALA A CA 1
ATOM 782 C C . ALA A 1 103 ? -6.773 -2.660 -0.197 1.00 95.75 103 ALA A C 1
ATOM 784 O O . ALA A 1 103 ? -6.989 -1.450 -0.093 1.00 95.75 103 ALA A O 1
ATOM 785 N N . LEU A 1 104 ? -5.819 -3.168 -0.979 1.00 97.44 104 LEU A N 1
ATOM 786 C CA . LEU A 1 104 ? -4.933 -2.401 -1.850 1.00 97.44 104 LEU A CA 1
ATOM 787 C C . LEU A 1 104 ? -5.006 -2.980 -3.260 1.00 97.44 104 LEU A C 1
ATOM 789 O O . LEU A 1 104 ? -4.935 -4.197 -3.429 1.00 97.44 104 LEU A O 1
ATOM 793 N N . THR A 1 105 ? -5.095 -2.131 -4.281 1.00 98.00 105 THR A N 1
ATOM 794 C CA . THR A 1 105 ? -4.853 -2.576 -5.655 1.00 98.00 105 THR A CA 1
ATOM 795 C C . THR A 1 105 ? -4.187 -1.486 -6.476 1.00 98.00 105 THR A C 1
ATOM 797 O O . THR A 1 105 ? -4.656 -0.346 -6.548 1.00 98.00 105 THR A O 1
ATOM 800 N N . TRP A 1 106 ? -3.052 -1.833 -7.073 1.00 98.50 106 TRP A N 1
ATOM 801 C CA . TRP A 1 106 ? -2.378 -0.972 -8.028 1.00 98.50 106 TRP A CA 1
ATOM 802 C C . TRP A 1 106 ? -3.059 -1.080 -9.385 1.00 98.50 106 TRP A C 1
ATOM 804 O O . TRP A 1 106 ? -3.397 -2.168 -9.852 1.00 98.50 106 TRP A O 1
ATOM 814 N N . LYS A 1 107 ? -3.199 0.057 -10.062 1.00 98.38 107 LYS A N 1
ATOM 815 C CA . LYS A 1 107 ? -3.445 0.056 -11.500 1.00 98.38 107 LYS A CA 1
ATOM 816 C C . LYS A 1 107 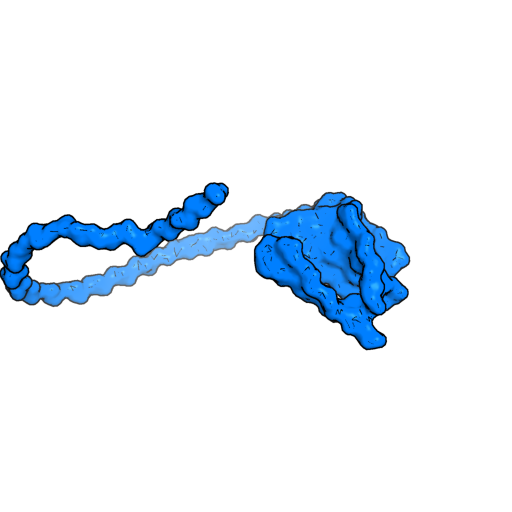? -2.267 -0.664 -12.181 1.00 98.38 107 LYS A C 1
ATOM 818 O O . LYS A 1 107 ? -1.131 -0.429 -11.775 1.00 98.38 107 LYS A O 1
ATOM 823 N N . PRO A 1 108 ? -2.483 -1.499 -13.215 1.00 98.19 108 PRO A N 1
ATOM 824 C CA . PRO A 1 108 ? -1.405 -2.280 -13.834 1.00 98.19 108 PRO A CA 1
ATOM 825 C C . PRO A 1 108 ? -0.228 -1.465 -14.385 1.00 98.19 108 PRO A C 1
ATOM 827 O O . PRO A 1 108 ? 0.877 -1.981 -14.478 1.00 98.19 108 PRO A O 1
ATOM 830 N N . ASP A 1 109 ? -0.443 -0.194 -14.735 1.00 97.25 109 ASP A N 1
ATOM 831 C CA . ASP A 1 109 ? 0.631 0.710 -15.165 1.00 97.25 109 ASP A CA 1
ATOM 832 C C . ASP A 1 109 ? 1.413 1.347 -13.996 1.00 97.25 109 ASP A C 1
ATOM 834 O O . ASP A 1 109 ? 2.348 2.110 -14.228 1.00 97.25 109 ASP A O 1
ATOM 838 N N . GLY A 1 110 ? 1.032 1.052 -12.749 1.00 96.38 110 GLY A N 1
ATOM 839 C CA . GLY A 1 110 ? 1.628 1.554 -11.508 1.00 96.38 110 GLY A CA 1
ATOM 840 C C . GLY A 1 110 ? 1.347 3.025 -11.203 1.00 96.38 110 GLY A C 1
ATOM 841 O O . GLY A 1 110 ? 1.840 3.545 -10.206 1.00 96.38 110 GLY A O 1
ATOM 842 N N . THR A 1 111 ? 0.546 3.713 -12.023 1.00 95.88 111 THR A N 1
ATOM 843 C CA . THR A 1 111 ? 0.322 5.158 -11.858 1.00 95.88 111 THR A CA 1
ATOM 844 C C . THR A 1 111 ? -0.616 5.483 -10.704 1.00 95.88 111 THR A C 1
ATOM 846 O O . THR A 1 111 ? -0.437 6.507 -10.046 1.00 95.88 111 THR A O 1
ATOM 849 N N . TRP A 1 112 ? -1.612 4.628 -10.454 1.00 96.75 112 TRP A N 1
ATOM 850 C CA . TRP A 1 112 ? -2.641 4.833 -9.434 1.00 96.75 112 TRP A CA 1
ATOM 851 C C . TRP A 1 112 ? -2.728 3.652 -8.475 1.00 96.75 112 TRP A C 1
ATOM 853 O O . TRP A 1 112 ? -2.466 2.507 -8.841 1.00 96.75 112 TRP A O 1
ATOM 863 N N . LEU A 1 113 ? -3.187 3.951 -7.265 1.00 96.81 113 LEU A N 1
ATOM 864 C CA . LEU A 1 113 ? -3.467 2.991 -6.210 1.00 96.81 113 LEU A CA 1
ATOM 865 C C . LEU A 1 113 ? -4.893 3.220 -5.708 1.00 96.81 113 LEU A C 1
ATOM 867 O O . LEU A 1 113 ? -5.246 4.337 -5.327 1.00 96.81 113 LEU A O 1
ATOM 871 N N . ALA A 1 114 ? -5.700 2.165 -5.687 1.00 97.19 114 ALA A N 1
ATOM 872 C CA . ALA A 1 114 ? -6.999 2.166 -5.033 1.00 97.19 114 ALA A CA 1
ATOM 873 C C . ALA A 1 114 ? -6.891 1.548 -3.632 1.00 97.19 114 ALA A C 1
ATOM 875 O O . ALA A 1 114 ? -6.217 0.535 -3.428 1.00 97.19 114 ALA A O 1
ATOM 876 N N . LEU A 1 115 ? -7.573 2.187 -2.681 1.00 96.94 115 LEU A N 1
ATOM 877 C CA . LEU A 1 115 ? -7.611 1.825 -1.267 1.00 96.94 115 LEU A CA 1
ATOM 878 C C . LEU A 1 115 ? -9.056 1.508 -0.877 1.00 96.94 115 LEU A C 1
ATOM 880 O O . LEU A 1 115 ? -9.938 2.351 -1.051 1.00 96.94 115 LEU A O 1
ATOM 884 N N . GLY A 1 116 ? -9.290 0.311 -0.347 1.00 96.56 116 GLY A N 1
ATOM 885 C CA . GLY A 1 116 ? -10.525 -0.029 0.356 1.00 96.56 116 GLY A CA 1
ATOM 886 C C . GLY A 1 116 ? -10.359 0.267 1.840 1.00 96.56 116 GLY A C 1
ATOM 887 O O . 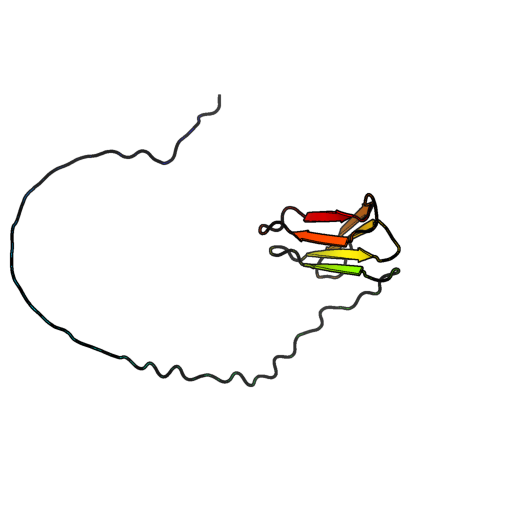GLY A 1 116 ? -9.354 -0.140 2.420 1.00 96.56 116 GLY A O 1
ATOM 888 N N . TYR A 1 117 ? -11.313 0.974 2.441 1.00 95.38 117 TYR A N 1
ATOM 889 C CA . TYR A 1 117 ? -11.340 1.256 3.877 1.00 95.38 117 TYR A CA 1
ATOM 890 C C . TYR A 1 117 ? -12.445 0.441 4.549 1.00 95.38 117 TYR A C 1
ATOM 892 O O . TYR A 1 117 ? -13.434 0.093 3.903 1.00 95.38 117 TYR A O 1
ATOM 900 N N . GLU A 1 118 ? -12.273 0.139 5.830 1.00 90.75 118 GLU A N 1
ATOM 901 C CA . GLU A 1 118 ? -13.399 -0.248 6.683 1.00 90.75 118 GLU A CA 1
ATOM 902 C C . GLU A 1 118 ? -14.389 0.920 6.858 1.00 90.75 118 GLU A C 1
ATOM 904 O O . GLU A 1 118 ? -14.015 2.083 6.676 1.00 90.75 118 GLU A O 1
ATOM 909 N N . GLU A 1 119 ? -15.641 0.579 7.169 1.00 73.31 119 GLU A N 1
ATOM 910 C CA . GLU A 1 119 ? -16.751 1.519 7.392 1.00 73.31 119 GLU A CA 1
ATOM 911 C C . GLU A 1 119 ? -16.601 2.327 8.689 1.00 73.31 119 GLU A C 1
ATOM 913 O O . GLU A 1 119 ? -16.217 1.730 9.723 1.00 73.31 119 GLU A O 1
#

Sequence (119 aa):
MTMLVDPRRSPSSSSVMAHDNDDDDDDASSSSSDSESESSSCSSECDIPILGEVEFGNTVKVSSWSPTMDVFVVTYEDVTHVDLYHMNLKRLWSIQGKGRATALTWKPDGTWLALGYEE

InterPro domains:
  IPR024977 Anaphase-promoting complex subun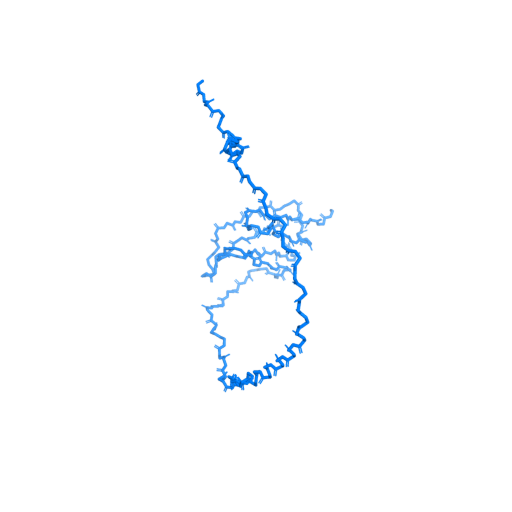it 4-like, WD40 domain [PF12894] (64-118)
  IPR036322 WD40-repeat-containing domain superfamily [SSF50978] (56-118)

Organism: NCBI:txid1764295

Secondary structure (DSSP, 8-state):
------S-------------------------------------------------SS-EEEEEE-SSSSEEEEEESS--EEEEEETTS-EEEEEE-SS-EEEEEE-TTSS-EEEEE--

Foldseek 3Di:
DDDDDDPDDDDDDDDDDDDDDDDDDDDDDDDPPPPPPPPPPPPPPPPDDDLDDDDDPAAWDDKDDQLAFQKMKTFGDPAQKIWIAGVNRHTPDIDRHPAGFPDWDADNNSPDIDTDHDD